Protein AF-A0A7R9IDD1-F1 (afdb_monomer_lite)

Sequence (160 aa):
MERAQPHTWHFLRQMMSTSIPTPVSQTMIIRRGETVGDEPSPEKVHTAQELPISRAVFIDSTWNQSRGIYKDQRLRALPCVVLESRVSQFWRHQKNSPRWYLATVEAVYQLLVELHTATTKDEEYQGQYDNLLFLFHYMYSKIHDLYKHEDLQAYKRPLK

Secondary structure (DSSP, 8-state):
-PPPPHHHHHHHHHHHT-B---S---EEEE-PPPPP-----S-----S---S-S--B-----HHHHHHHHH-GGGTTS-EEEEPPB-----S--TT--TT---HHHHHHHHHHHHHHHH-SS----STTGGGGHHHHHHHHHHHHHS-GGG-TTTTS---

Foldseek 3Di:
DDDDDLVLLVVVCVQFPDFAPDPDQDQKKFAADDDDDDDDDDDDDPDDDDQPGPDIDFDQDAPVCVVVVCPDPVCPNTDIDGFGFTQELDLDAHPPDARSPYHRLSSVVRVVQVSCPVRPPPDHDPCPPSVSCVVVSVVSVVVCVVDPPVVGNSNVGHPD

Organism: NCBI:txid61484

Structure (mmCIF, N/CA/C/O backbone):
data_AF-A0A7R9IDD1-F1
#
_entry.id   AF-A0A7R9IDD1-F1
#
loop_
_atom_site.group_PDB
_atom_site.id
_atom_site.type_symbol
_atom_site.label_atom_id
_atom_site.label_alt_id
_atom_site.label_comp_id
_atom_site.label_asym_id
_atom_site.label_entity_id
_atom_site.label_seq_id
_atom_site.pdbx_PDB_ins_code
_atom_site.Cartn_x
_atom_site.Cartn_y
_atom_site.Cartn_z
_atom_site.occupancy
_atom_site.B_iso_or_equiv
_atom_site.auth_seq_id
_atom_site.auth_comp_id
_atom_site.auth_asym_id
_atom_site.auth_atom_id
_atom_site.pdbx_PDB_model_num
ATOM 1 N N . MET A 1 1 ? 18.192 -17.118 10.420 1.00 41.97 1 MET A N 1
ATOM 2 C CA . MET A 1 1 ? 17.536 -16.007 9.699 1.00 41.97 1 MET A CA 1
ATOM 3 C C . MET A 1 1 ? 18.069 -14.714 10.280 1.00 41.97 1 MET A C 1
ATOM 5 O O . MET A 1 1 ? 17.773 -14.405 11.426 1.00 41.97 1 MET A O 1
ATOM 9 N N . GLU A 1 2 ? 18.951 -14.044 9.549 1.00 40.62 2 GLU A N 1
ATOM 10 C CA . GLU A 1 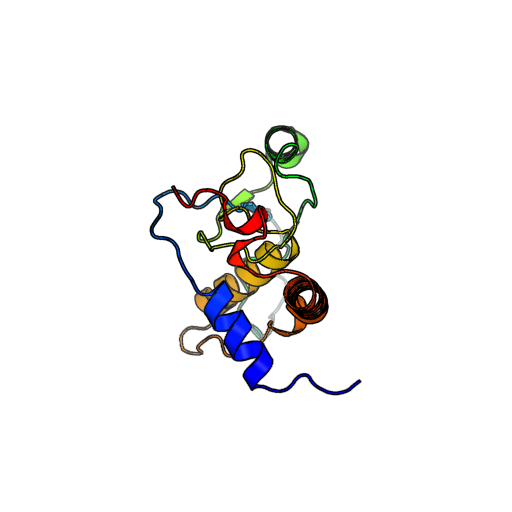2 ? 19.596 -12.804 9.984 1.00 40.62 2 GLU A CA 1
ATOM 11 C C . GLU A 1 2 ? 18.568 -11.663 9.950 1.00 40.62 2 GLU A C 1
ATOM 13 O O . GLU A 1 2 ? 17.845 -11.508 8.964 1.00 40.62 2 GLU A O 1
ATOM 18 N N . ARG A 1 3 ? 18.423 -10.917 11.055 1.00 46.81 3 ARG A N 1
ATOM 19 C CA . ARG A 1 3 ? 17.504 -9.771 11.108 1.00 46.81 3 ARG A CA 1
ATOM 20 C C . ARG A 1 3 ? 18.005 -8.720 10.121 1.00 46.81 3 ARG A C 1
ATOM 22 O O . ARG A 1 3 ? 19.153 -8.296 10.215 1.00 46.81 3 ARG A O 1
ATOM 29 N N . ALA A 1 4 ? 17.145 -8.298 9.198 1.00 55.19 4 ALA A N 1
ATOM 30 C CA . ALA A 1 4 ? 17.430 -7.161 8.332 1.00 55.19 4 ALA A CA 1
ATOM 31 C C . ALA A 1 4 ? 17.758 -5.924 9.188 1.00 55.19 4 ALA A C 1
ATOM 33 O O . ALA A 1 4 ? 17.102 -5.668 10.201 1.00 55.19 4 ALA A O 1
ATOM 34 N N . GLN A 1 5 ? 18.808 -5.202 8.801 1.00 50.81 5 GLN A N 1
ATOM 35 C CA . GLN A 1 5 ? 19.368 -4.103 9.578 1.00 50.81 5 GLN A CA 1
ATOM 36 C C . GLN A 1 5 ? 18.382 -2.911 9.642 1.00 50.81 5 GLN A C 1
ATOM 38 O O . GLN A 1 5 ? 17.676 -2.651 8.666 1.00 50.81 5 GLN A O 1
ATOM 43 N N . PRO A 1 6 ? 18.328 -2.140 10.746 1.00 54.59 6 PRO A N 1
ATOM 44 C CA . PRO A 1 6 ? 17.335 -1.070 10.941 1.00 54.59 6 PRO A CA 1
ATOM 45 C C . PRO A 1 6 ? 17.297 -0.007 9.828 1.00 54.59 6 PRO A C 1
ATOM 47 O O . PRO A 1 6 ? 16.233 0.500 9.477 1.00 54.59 6 PRO A O 1
ATOM 50 N N . HIS A 1 7 ? 18.448 0.302 9.224 1.00 55.41 7 HIS A N 1
ATOM 51 C CA . HIS A 1 7 ? 18.558 1.293 8.149 1.00 55.41 7 HIS A CA 1
ATOM 52 C C . HIS A 1 7 ? 17.866 0.854 6.848 1.00 55.41 7 HIS A C 1
ATOM 54 O O . HIS A 1 7 ? 17.396 1.693 6.081 1.00 55.41 7 HIS A O 1
ATOM 60 N N . THR A 1 8 ? 17.771 -0.455 6.601 1.00 60.88 8 THR A N 1
ATOM 61 C CA . THR A 1 8 ? 17.170 -1.013 5.385 1.00 60.88 8 THR A CA 1
ATOM 62 C C . THR A 1 8 ? 15.664 -0.742 5.339 1.00 60.88 8 THR A C 1
ATOM 64 O O . THR A 1 8 ? 15.107 -0.417 4.290 1.00 60.88 8 THR A O 1
ATOM 67 N N . TRP A 1 9 ? 15.013 -0.801 6.501 1.00 64.00 9 TRP A N 1
ATOM 68 C CA . TRP A 1 9 ? 13.583 -0.542 6.645 1.00 64.00 9 TRP A CA 1
ATOM 69 C C . TRP A 1 9 ? 13.244 0.941 6.601 1.00 64.00 9 TRP A C 1
ATOM 71 O O . TRP A 1 9 ? 12.231 1.314 6.019 1.00 64.00 9 TRP A O 1
ATOM 81 N N . HIS A 1 10 ? 14.121 1.796 7.131 1.00 66.94 10 HIS A N 1
ATOM 82 C CA . HIS A 1 10 ? 13.925 3.244 7.104 1.00 66.94 10 HIS A CA 1
ATOM 83 C C . HIS A 1 10 ? 13.801 3.787 5.671 1.00 66.94 10 HIS A C 1
ATOM 85 O O . HIS A 1 10 ? 12.938 4.616 5.390 1.00 66.94 10 HIS A O 1
ATOM 91 N N . PHE A 1 11 ? 14.625 3.289 4.745 1.00 66.12 11 PHE A N 1
ATOM 92 C CA . PHE A 1 11 ? 14.569 3.691 3.338 1.00 66.12 11 PHE A CA 1
ATOM 93 C C . PHE A 1 11 ? 13.236 3.311 2.678 1.00 66.12 11 PHE A C 1
ATOM 95 O O . PHE A 1 11 ? 12.591 4.151 2.052 1.00 66.12 11 PHE A O 1
ATOM 102 N N . LEU A 1 12 ? 12.769 2.073 2.873 1.00 64.94 12 LEU A N 1
ATOM 103 C CA . LEU A 1 12 ? 11.455 1.664 2.376 1.00 64.94 12 LEU A CA 1
ATOM 104 C C . LEU A 1 12 ? 10.317 2.435 3.039 1.00 64.94 12 LEU A C 1
ATOM 106 O O . LEU A 1 12 ? 9.379 2.828 2.351 1.00 64.94 12 LEU A O 1
ATOM 110 N N . ARG A 1 13 ? 10.403 2.696 4.345 1.00 71.31 13 ARG A N 1
ATOM 111 C CA . ARG A 1 13 ? 9.407 3.490 5.065 1.00 71.31 13 ARG A CA 1
ATOM 112 C C . ARG A 1 13 ? 9.290 4.888 4.470 1.00 71.31 13 ARG A C 1
ATOM 114 O O . ARG A 1 13 ? 8.180 5.332 4.211 1.00 71.31 13 ARG A O 1
ATOM 121 N N . GLN A 1 14 ? 10.418 5.539 4.185 1.00 68.56 14 GLN A N 1
ATOM 122 C CA . GLN A 1 14 ? 10.453 6.850 3.537 1.00 68.56 14 GLN A CA 1
ATOM 123 C C . GLN A 1 14 ? 9.883 6.815 2.112 1.00 68.56 14 GLN A C 1
ATOM 125 O O . GLN A 1 14 ? 9.197 7.742 1.693 1.00 68.56 14 GLN A O 1
ATOM 130 N N . MET A 1 15 ? 10.138 5.745 1.357 1.00 67.44 15 MET A N 1
ATOM 131 C CA . MET A 1 15 ? 9.573 5.592 0.015 1.00 67.44 15 MET A CA 1
ATOM 132 C C . MET A 1 15 ? 8.057 5.366 0.040 1.00 67.44 15 MET A C 1
ATOM 134 O O . MET A 1 15 ? 7.338 5.941 -0.778 1.00 67.44 15 MET A O 1
ATOM 138 N N . MET A 1 16 ? 7.571 4.557 0.983 1.00 68.44 16 MET A N 1
ATOM 139 C CA . MET A 1 16 ? 6.156 4.202 1.131 1.00 68.44 16 MET A CA 1
ATOM 140 C C . MET A 1 16 ? 5.336 5.294 1.834 1.00 68.44 16 MET A C 1
ATOM 142 O O . MET A 1 16 ? 4.118 5.328 1.681 1.00 68.44 16 MET A O 1
ATOM 146 N N . SER A 1 17 ? 5.974 6.211 2.569 1.00 67.25 17 SER A N 1
ATOM 147 C CA . SER A 1 17 ? 5.306 7.332 3.242 1.00 67.25 17 SER A CA 1
ATOM 148 C C . SER A 1 17 ? 5.047 8.538 2.337 1.00 67.25 17 SER A C 1
ATOM 150 O O . SER A 1 17 ? 4.430 9.506 2.781 1.00 67.25 17 SER A O 1
ATOM 152 N N . THR A 1 18 ? 5.473 8.494 1.067 1.00 66.12 18 THR A N 1
ATOM 153 C CA . THR A 1 18 ? 5.192 9.560 0.097 1.00 66.12 18 THR A CA 1
ATOM 154 C C . THR A 1 18 ? 3.697 9.608 -0.236 1.00 66.12 18 THR A C 1
ATOM 156 O O . THR A 1 18 ? 3.189 8.906 -1.117 1.00 66.12 18 THR A O 1
ATOM 159 N N . SER A 1 19 ? 2.965 10.438 0.507 1.00 62.88 19 SER A N 1
ATOM 160 C CA . SER A 1 19 ? 1.575 10.765 0.215 1.00 62.88 19 SER A CA 1
ATOM 161 C C . SER A 1 19 ? 1.499 11.639 -1.035 1.00 62.88 19 SER A C 1
ATOM 163 O O . SER A 1 19 ? 2.340 12.508 -1.275 1.00 62.88 19 SER A O 1
ATOM 165 N N . ILE A 1 20 ? 0.490 11.391 -1.869 1.00 62.00 20 ILE A N 1
ATOM 166 C CA . ILE A 1 20 ? 0.193 12.253 -3.013 1.00 62.00 20 ILE A CA 1
ATOM 167 C C . ILE A 1 20 ? -1.032 13.089 -2.638 1.00 62.00 20 ILE A C 1
ATOM 169 O O . ILE A 1 20 ? -2.070 12.498 -2.326 1.00 62.00 20 ILE A O 1
ATOM 173 N N . PRO A 1 21 ? -0.973 14.430 -2.716 1.00 54.00 21 PRO A N 1
ATOM 174 C CA . PRO A 1 21 ? -2.154 15.265 -2.554 1.00 54.00 21 PRO A CA 1
ATOM 175 C C . PRO A 1 21 ? -3.076 15.039 -3.758 1.00 54.00 21 PRO A C 1
ATOM 177 O O . PRO A 1 21 ? -2.923 15.655 -4.810 1.00 54.00 21 PRO A O 1
ATOM 180 N N . THR A 1 22 ? -4.011 14.099 -3.632 1.00 52.06 22 THR A N 1
ATOM 181 C CA . THR A 1 22 ? -5.058 13.837 -4.625 1.00 52.06 22 THR A CA 1
ATOM 182 C C . THR A 1 22 ? -6.414 13.748 -3.927 1.00 52.06 22 THR A C 1
ATOM 184 O O . THR A 1 22 ? -6.496 13.185 -2.839 1.00 52.06 22 THR A O 1
ATOM 187 N N . PRO A 1 23 ? -7.494 14.273 -4.534 1.00 43.59 23 PRO A N 1
ATOM 188 C CA . PRO A 1 23 ? -8.820 14.303 -3.917 1.00 43.59 23 PRO A CA 1
ATOM 189 C C . PRO A 1 23 ? -9.576 12.962 -3.972 1.00 43.59 23 PRO A C 1
ATOM 191 O O . PRO A 1 23 ? -10.765 12.929 -3.674 1.00 43.59 23 PRO A O 1
ATOM 194 N N . VAL A 1 24 ? -8.945 11.855 -4.381 1.00 44.66 24 VAL A N 1
ATOM 195 C CA . VAL A 1 24 ? -9.649 10.575 -4.551 1.00 44.66 24 VAL A CA 1
ATOM 196 C C . VAL A 1 24 ? -8.781 9.409 -4.093 1.00 44.66 24 VAL A C 1
ATOM 198 O O . VAL A 1 24 ? -8.001 8.839 -4.853 1.00 44.66 24 VAL A O 1
ATOM 201 N N . SER A 1 25 ? -8.948 9.057 -2.823 1.00 42.03 25 SER A N 1
ATOM 202 C CA . SER A 1 25 ? -8.590 7.761 -2.255 1.00 42.03 25 SER A CA 1
ATOM 203 C C . SER A 1 25 ? -9.245 6.649 -3.109 1.00 42.03 25 SER A C 1
ATOM 205 O O . SER A 1 25 ? -10.412 6.782 -3.490 1.00 42.03 25 SER A O 1
ATOM 207 N N . GLN A 1 26 ? -8.535 5.568 -3.469 1.00 48.03 26 GLN A N 1
ATOM 208 C CA . GLN A 1 26 ? -9.105 4.494 -4.320 1.00 48.03 26 GLN A CA 1
ATOM 209 C C . GLN A 1 26 ? -8.740 3.048 -3.942 1.00 48.03 26 GLN A C 1
ATOM 211 O O . GLN A 1 26 ? -9.171 2.128 -4.639 1.00 48.03 26 GLN A O 1
ATOM 216 N N . THR A 1 27 ? -8.024 2.792 -2.845 1.00 43.47 27 THR A N 1
ATOM 217 C CA . THR A 1 27 ? -7.773 1.398 -2.428 1.00 43.47 27 THR A CA 1
ATOM 218 C C . THR A 1 27 ? -8.799 0.968 -1.394 1.00 43.47 27 THR A C 1
ATOM 220 O O . THR A 1 27 ? -8.922 1.594 -0.349 1.00 43.47 27 THR A O 1
ATOM 223 N N . MET A 1 28 ? -9.555 -0.079 -1.723 1.00 41.47 28 MET A N 1
ATOM 224 C CA . MET A 1 28 ? -10.815 -0.422 -1.079 1.00 41.47 28 MET A CA 1
ATOM 225 C C . MET A 1 28 ? -10.707 -1.688 -0.221 1.00 41.47 28 MET A C 1
ATOM 227 O O . MET A 1 28 ? -10.327 -2.732 -0.748 1.00 41.47 28 MET A O 1
ATOM 231 N N . ILE A 1 29 ? -11.056 -1.625 1.068 1.00 50.38 29 ILE A N 1
ATOM 232 C CA . ILE A 1 29 ? -11.009 -2.789 1.978 1.00 50.38 29 ILE A CA 1
ATOM 233 C C . ILE A 1 29 ? -12.353 -3.016 2.668 1.00 50.38 29 ILE A C 1
ATOM 235 O O . ILE A 1 29 ? -13.057 -2.080 3.024 1.00 50.38 29 ILE A O 1
ATOM 239 N N . ILE A 1 30 ? -12.711 -4.283 2.846 1.00 39.66 30 ILE A N 1
ATOM 240 C CA . ILE A 1 30 ? -14.040 -4.724 3.265 1.00 39.66 30 ILE A CA 1
ATOM 241 C C . ILE A 1 30 ? -14.206 -4.774 4.805 1.00 39.66 30 ILE A C 1
ATOM 243 O O . ILE A 1 30 ? -13.426 -5.464 5.459 1.00 39.66 30 ILE A O 1
ATOM 247 N N . ARG A 1 31 ? -15.246 -4.138 5.379 1.00 44.75 31 ARG A N 1
ATOM 248 C CA . ARG A 1 31 ? -15.712 -4.261 6.789 1.00 44.75 31 ARG A CA 1
ATOM 249 C C . ARG A 1 31 ? -16.993 -5.116 6.863 1.00 44.75 31 ARG A C 1
ATOM 251 O O . ARG A 1 31 ? -17.672 -5.306 5.864 1.00 44.75 31 ARG A O 1
ATOM 258 N N . ARG A 1 32 ? -17.359 -5.637 8.041 1.00 33.97 32 ARG A N 1
ATOM 259 C CA . ARG A 1 32 ? -18.679 -6.244 8.323 1.00 33.97 32 ARG A CA 1
ATOM 260 C C . ARG A 1 32 ? -19.566 -5.222 9.047 1.00 33.97 32 ARG A C 1
ATOM 262 O O . ARG A 1 32 ? -19.112 -4.635 10.026 1.00 33.97 32 ARG A O 1
ATOM 269 N N . GLY A 1 33 ? -20.794 -5.009 8.571 1.00 36.62 33 GLY A N 1
ATOM 270 C CA . GLY A 1 33 ? -21.815 -4.263 9.315 1.00 36.62 33 GLY A CA 1
ATOM 271 C C . GLY A 1 33 ? -22.213 -5.015 10.588 1.00 36.62 33 GLY A C 1
ATOM 272 O O . GLY A 1 33 ? -22.282 -6.246 10.579 1.00 36.62 33 GLY A O 1
ATOM 273 N N . GLU A 1 34 ? -22.412 -4.284 11.681 1.00 40.25 34 GLU A N 1
ATOM 274 C CA . GLU A 1 34 ? -22.856 -4.828 12.967 1.00 40.25 34 GLU A CA 1
ATOM 275 C C . GLU A 1 34 ? -24.244 -5.467 12.821 1.00 40.25 34 GLU A C 1
ATOM 277 O O . GLU A 1 34 ? -25.180 -4.851 12.312 1.00 40.25 34 GLU A O 1
ATOM 282 N N . THR A 1 35 ? -24.375 -6.726 13.240 1.00 40.38 35 THR A N 1
ATOM 283 C CA . THR A 1 35 ? -25.672 -7.388 13.402 1.00 40.38 35 THR A CA 1
ATOM 284 C C . THR A 1 35 ? -26.213 -7.053 14.785 1.00 40.38 35 THR A C 1
ATOM 286 O O . THR A 1 35 ? -25.594 -7.403 15.787 1.00 40.38 35 THR A O 1
ATOM 289 N N . VAL A 1 36 ? -27.359 -6.377 14.820 1.00 45.50 36 VAL A N 1
ATOM 290 C CA . VAL A 1 36 ? -28.141 -6.112 16.030 1.00 45.50 36 VAL A CA 1
ATOM 291 C C . VAL A 1 36 ? -28.714 -7.432 16.551 1.00 45.50 36 VAL A C 1
ATOM 293 O O . VAL A 1 36 ? -29.428 -8.111 15.815 1.00 45.50 36 VAL A O 1
ATOM 296 N N . GLY A 1 37 ? -28.424 -7.757 17.813 1.00 50.12 37 GLY A N 1
ATOM 297 C CA . GLY A 1 37 ? -29.137 -8.772 18.591 1.00 50.12 37 GLY A CA 1
ATOM 298 C C . GLY A 1 37 ? -28.247 -9.872 19.163 1.00 50.12 37 GLY A C 1
ATOM 299 O O . GLY A 1 37 ? -28.055 -10.891 18.511 1.00 50.12 37 GLY A O 1
ATOM 300 N N . ASP A 1 38 ? -27.755 -9.674 20.388 1.00 40.19 38 ASP A N 1
ATOM 301 C CA . ASP A 1 38 ? -27.680 -10.753 21.381 1.00 40.19 38 ASP A CA 1
ATOM 302 C C . ASP A 1 38 ? -27.637 -10.166 22.808 1.00 40.19 38 ASP A C 1
ATOM 304 O O . ASP A 1 38 ? -27.003 -9.139 23.056 1.00 40.19 38 ASP A O 1
ATOM 308 N N . GLU A 1 39 ? -28.386 -10.807 23.706 1.00 44.41 39 GLU A N 1
ATOM 309 C CA . GLU A 1 39 ? -28.670 -10.460 25.112 1.00 44.41 39 GLU A CA 1
ATOM 310 C C . GLU A 1 39 ? -27.413 -10.363 26.017 1.00 44.41 39 GLU A C 1
ATOM 312 O O . GLU A 1 39 ? -26.373 -10.959 25.712 1.00 44.41 39 GLU A O 1
ATOM 317 N N . PRO A 1 40 ? -27.471 -9.646 27.162 1.00 46.53 40 PRO A N 1
ATOM 318 C CA . PRO A 1 40 ? -26.302 -9.398 27.99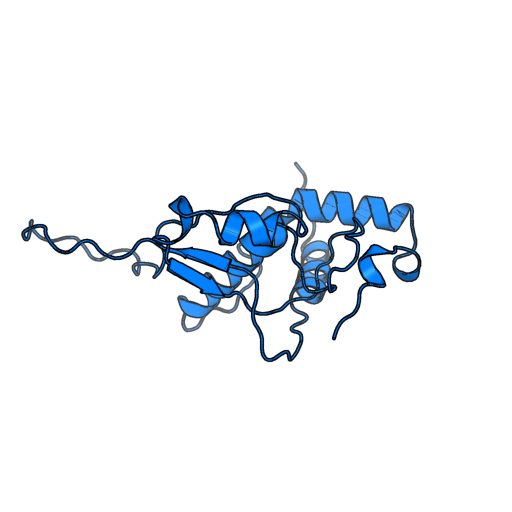7 1.00 46.53 40 PRO A CA 1
ATOM 319 C C . PRO A 1 40 ? -25.920 -10.637 28.826 1.00 46.53 40 PRO A C 1
ATOM 321 O O . PRO A 1 40 ? -26.710 -11.174 29.600 1.00 46.53 40 PRO A O 1
ATOM 324 N N . SER A 1 41 ? -24.663 -11.060 28.691 1.00 40.53 41 SER A N 1
ATOM 325 C CA . SER A 1 41 ? -24.001 -12.117 29.474 1.00 40.53 41 SER A CA 1
ATOM 326 C C . SER A 1 41 ? -22.901 -11.485 30.353 1.00 40.53 41 SER A C 1
ATOM 328 O O . SER A 1 41 ? -22.393 -10.421 29.981 1.00 40.53 41 SER A O 1
ATOM 330 N N . PRO A 1 42 ? -22.552 -12.050 31.530 1.00 50.28 42 PRO A N 1
ATOM 331 C CA . PRO A 1 42 ? -21.981 -11.278 32.628 1.00 50.28 42 PRO A CA 1
ATOM 332 C C . PRO A 1 42 ? -20.516 -10.881 32.396 1.00 50.28 42 PRO A C 1
ATOM 334 O O . PRO A 1 42 ? -19.722 -11.642 31.848 1.00 50.28 42 PRO A O 1
ATOM 337 N N . GLU A 1 43 ? -20.221 -9.650 32.826 1.00 51.09 43 GLU A N 1
ATOM 338 C CA . GLU A 1 43 ? -18.923 -8.992 33.041 1.00 51.09 43 GLU A CA 1
ATOM 339 C C . GLU A 1 43 ? -17.740 -9.470 32.181 1.00 51.09 43 GLU A C 1
ATOM 341 O O . GLU A 1 43 ? -16.907 -10.283 32.588 1.00 51.09 43 GLU A O 1
ATOM 346 N N . LYS A 1 44 ? -17.596 -8.863 30.996 1.00 39.44 44 LYS A N 1
ATOM 347 C CA . LYS A 1 44 ? -16.335 -8.903 30.250 1.00 39.44 44 LYS A CA 1
ATOM 348 C C . LYS A 1 44 ? -15.374 -7.870 30.827 1.00 39.44 44 LYS A C 1
ATOM 350 O O . LYS A 1 44 ? -15.593 -6.668 30.717 1.00 39.44 44 LYS A O 1
ATOM 355 N N . VAL A 1 45 ? -14.282 -8.359 31.404 1.00 37.50 45 VAL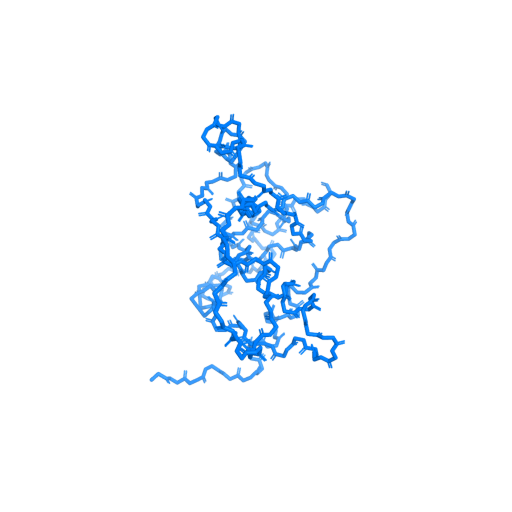 A N 1
ATOM 356 C CA . VAL A 1 45 ? -13.075 -7.579 31.687 1.00 37.50 45 VAL A CA 1
ATOM 357 C C . VAL A 1 45 ? -12.672 -6.841 30.402 1.00 37.50 45 VAL A C 1
ATOM 359 O O . VAL A 1 45 ? -12.330 -7.473 29.406 1.00 37.50 45 VAL A O 1
ATOM 362 N N . HIS A 1 46 ? -12.760 -5.509 30.401 1.00 43.69 46 HIS A N 1
ATOM 363 C CA . HIS A 1 46 ? -12.351 -4.673 29.272 1.00 43.69 46 HIS A CA 1
ATOM 364 C C . HIS A 1 46 ? -10.822 -4.653 29.170 1.00 43.69 46 HIS A C 1
ATOM 366 O O . HIS A 1 46 ? -10.156 -3.790 29.738 1.00 43.69 46 HIS A O 1
ATOM 372 N N . THR A 1 47 ? -10.253 -5.614 28.452 1.00 45.81 47 THR A N 1
ATOM 373 C CA . THR A 1 47 ? -8.841 -5.616 28.064 1.00 45.81 47 THR A CA 1
ATOM 374 C C . THR A 1 47 ? -8.733 -5.719 26.543 1.00 45.81 47 THR A C 1
ATOM 376 O O . THR A 1 47 ? -9.344 -6.582 25.922 1.00 45.81 47 THR A O 1
ATOM 379 N N . ALA A 1 48 ? -7.934 -4.811 25.971 1.00 48.72 48 ALA A N 1
ATOM 380 C CA . ALA A 1 48 ? -7.832 -4.417 24.560 1.00 48.72 48 ALA A CA 1
ATOM 381 C C . ALA A 1 48 ? -8.943 -3.462 24.072 1.00 48.72 48 ALA A C 1
ATOM 383 O O . ALA A 1 48 ? -10.118 -3.807 24.001 1.00 48.72 48 ALA A O 1
ATOM 384 N N . GLN A 1 49 ? -8.539 -2.242 23.707 1.00 58.53 49 GLN A N 1
ATOM 385 C CA . GLN A 1 49 ? -9.328 -1.318 22.890 1.00 58.53 49 GLN A CA 1
ATOM 386 C C . GLN A 1 49 ? -9.849 -2.072 21.657 1.00 58.53 49 GLN A C 1
ATOM 388 O O . GLN A 1 49 ? -9.052 -2.576 20.864 1.00 58.53 49 GLN A O 1
ATOM 393 N N . GLU A 1 50 ? -11.168 -2.185 21.498 1.00 68.00 50 GLU A N 1
ATOM 394 C CA . GLU A 1 50 ? -11.747 -2.828 20.318 1.00 68.00 50 GLU A CA 1
ATOM 395 C C . GLU A 1 50 ? -11.361 -2.029 19.065 1.00 68.00 50 GLU A C 1
ATOM 397 O O . GLU A 1 50 ? -11.725 -0.862 18.907 1.00 68.00 50 GLU A O 1
ATOM 402 N N . LEU A 1 51 ? -10.583 -2.651 18.174 1.00 73.44 51 LEU A N 1
ATOM 403 C CA . LEU A 1 51 ? -10.234 -2.054 16.889 1.00 73.44 51 LEU A CA 1
ATOM 404 C C . LEU A 1 51 ? -11.513 -1.851 16.057 1.00 73.44 51 LEU A C 1
ATOM 406 O O . LEU A 1 51 ? -12.380 -2.729 16.041 1.00 73.44 51 LEU A O 1
ATOM 410 N N . PRO A 1 52 ? -11.618 -0.765 15.270 1.00 77.69 52 PRO A N 1
ATOM 411 C CA . PRO A 1 52 ? -12.801 -0.491 14.450 1.00 77.69 52 PRO A CA 1
ATOM 412 C C . PRO A 1 52 ? -13.037 -1.538 13.347 1.00 77.69 52 PRO A C 1
ATOM 414 O O . PRO A 1 52 ? -14.104 -1.564 12.732 1.00 77.69 52 PRO A O 1
ATOM 417 N N . ILE A 1 53 ? -12.048 -2.391 13.062 1.00 83.19 53 ILE A N 1
ATOM 418 C CA . ILE A 1 53 ? -12.123 -3.468 12.076 1.00 83.19 53 ILE A CA 1
ATOM 419 C C . ILE A 1 53 ? -11.574 -4.746 12.714 1.00 83.19 53 ILE A C 1
ATOM 421 O O . ILE A 1 53 ? -10.406 -4.809 13.082 1.00 83.19 53 ILE A O 1
ATOM 425 N N . SER A 1 54 ? -12.407 -5.786 12.794 1.00 84.88 54 SER A N 1
ATOM 426 C CA . SER A 1 54 ? -11.996 -7.119 13.269 1.00 84.88 54 SER A CA 1
ATOM 427 C C . SER A 1 54 ? -11.568 -8.060 12.142 1.00 84.88 54 SER A C 1
ATOM 429 O O . SER A 1 54 ? -10.853 -9.031 12.376 1.00 84.88 54 SER A O 1
ATOM 431 N N . ARG A 1 55 ? -12.037 -7.807 10.915 1.00 86.75 55 ARG A N 1
ATOM 432 C CA . ARG A 1 55 ? -11.789 -8.626 9.725 1.00 86.75 55 ARG A CA 1
ATOM 433 C C . ARG A 1 55 ? -11.693 -7.732 8.499 1.00 86.75 55 ARG A C 1
ATOM 435 O O . ARG A 1 55 ? -12.570 -6.899 8.292 1.00 86.75 55 ARG A O 1
ATOM 442 N N . ALA A 1 56 ? -10.668 -7.967 7.690 1.00 89.69 56 ALA A N 1
ATOM 443 C CA . ALA A 1 56 ? -10.462 -7.333 6.397 1.00 89.69 56 ALA A CA 1
ATOM 444 C C . ALA A 1 56 ? -10.345 -8.416 5.319 1.00 89.69 56 ALA A C 1
ATOM 446 O O . ALA 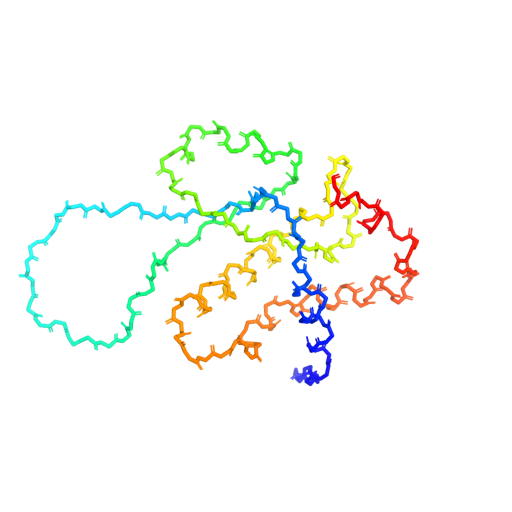A 1 56 ? -9.678 -9.431 5.523 1.00 89.69 56 ALA A O 1
ATOM 447 N N . VAL A 1 57 ? -10.997 -8.204 4.176 1.00 91.88 57 VAL A N 1
ATOM 448 C CA . VAL A 1 57 ? -10.882 -9.076 2.998 1.00 91.88 57 VAL A CA 1
ATOM 449 C C . VAL A 1 57 ? -10.147 -8.315 1.904 1.00 91.88 57 VAL A C 1
ATOM 451 O O . VAL A 1 57 ? -10.546 -7.209 1.544 1.00 91.88 57 VAL A O 1
ATOM 454 N N . PHE A 1 58 ? -9.095 -8.933 1.367 1.00 92.69 58 PHE A N 1
ATOM 455 C CA . PHE A 1 58 ? -8.321 -8.433 0.235 1.00 92.69 58 PHE A CA 1
ATOM 456 C C . PHE A 1 58 ? -8.549 -9.355 -0.958 1.00 92.69 58 PHE A C 1
ATOM 458 O O . PHE A 1 58 ? -8.419 -10.572 -0.835 1.00 92.69 58 PHE A O 1
ATOM 465 N N . ILE A 1 59 ? -8.893 -8.779 -2.109 1.00 92.00 59 ILE A N 1
ATOM 466 C CA . ILE A 1 59 ? -9.104 -9.536 -3.343 1.00 92.00 59 ILE A CA 1
ATOM 467 C C . ILE A 1 59 ? -7.902 -9.306 -4.250 1.00 92.00 59 ILE A C 1
ATOM 469 O O . ILE A 1 59 ? -7.781 -8.255 -4.880 1.00 92.00 59 ILE A O 1
ATOM 473 N N . ASP A 1 60 ? -7.013 -10.295 -4.306 1.00 92.38 60 ASP A N 1
ATOM 474 C CA . ASP A 1 60 ? -5.853 -10.254 -5.189 1.00 92.38 60 ASP A CA 1
ATOM 475 C C . ASP A 1 60 ? -6.301 -10.403 -6.647 1.00 92.38 60 ASP A C 1
ATOM 477 O O . ASP A 1 60 ? -6.942 -11.380 -7.037 1.00 92.38 60 ASP A O 1
ATOM 481 N N . SER A 1 61 ? -6.028 -9.378 -7.447 1.00 88.81 61 SER A N 1
ATOM 482 C CA . SER A 1 61 ? -6.392 -9.340 -8.859 1.00 88.81 61 SER A CA 1
ATOM 483 C C . SER A 1 61 ? -5.545 -8.317 -9.603 1.00 88.81 61 SER A C 1
ATOM 485 O O . SER A 1 61 ? -4.883 -7.466 -9.009 1.00 88.81 61 SER A O 1
ATOM 487 N N . THR A 1 62 ? -5.570 -8.373 -10.934 1.00 87.81 62 THR A N 1
ATOM 488 C CA . THR A 1 62 ? -4.981 -7.299 -11.739 1.00 87.81 62 THR A CA 1
ATOM 489 C C . THR A 1 62 ? -5.871 -6.052 -11.717 1.00 87.81 62 THR A C 1
ATOM 491 O O . THR A 1 62 ? -7.099 -6.146 -11.660 1.00 87.81 62 THR A O 1
ATOM 494 N N . TRP A 1 63 ? -5.274 -4.868 -11.878 1.00 85.94 63 TRP A N 1
ATOM 495 C CA . TRP A 1 63 ? -6.021 -3.603 -11.950 1.00 85.94 63 TRP A CA 1
ATOM 496 C C . TRP A 1 63 ? -7.046 -3.547 -13.092 1.00 85.94 63 TRP A C 1
ATOM 498 O O . TRP A 1 63 ? -8.062 -2.870 -12.977 1.00 85.94 63 TRP A O 1
ATOM 508 N N . ASN A 1 64 ? -6.835 -4.305 -14.171 1.00 85.44 64 ASN A N 1
ATOM 509 C CA . ASN A 1 64 ? -7.809 -4.404 -15.260 1.00 85.44 64 ASN A CA 1
ATOM 510 C C . ASN A 1 64 ? -9.066 -5.197 -14.857 1.00 85.44 64 ASN A C 1
ATOM 512 O O . ASN A 1 64 ? -10.153 -4.922 -15.361 1.00 85.44 64 ASN A O 1
ATOM 516 N N . GLN A 1 65 ? -8.933 -6.169 -13.950 1.00 86.94 65 GLN A N 1
ATOM 517 C CA . GLN A 1 65 ? -10.041 -6.998 -13.462 1.00 86.94 65 GLN A CA 1
ATOM 518 C C . GLN A 1 65 ? -10.809 -6.335 -12.311 1.00 86.94 65 GLN A C 1
ATOM 520 O O . GLN A 1 65 ? -11.995 -6.620 -12.127 1.00 86.94 65 GLN A O 1
ATOM 525 N N . SER A 1 66 ? -10.168 -5.428 -11.564 1.00 87.75 66 SER A N 1
ATOM 526 C CA . SER A 1 66 ? -10.717 -4.851 -10.330 1.00 87.75 66 SER A CA 1
ATOM 527 C C . SER A 1 66 ? -12.077 -4.173 -10.528 1.00 87.75 66 SER A C 1
ATOM 529 O O . SER A 1 66 ? -12.978 -4.350 -9.711 1.00 87.75 66 SER A O 1
ATOM 531 N N . ARG A 1 67 ? -12.291 -3.474 -11.654 1.00 86.31 67 ARG A N 1
ATOM 532 C CA . ARG A 1 67 ? -13.580 -2.824 -11.969 1.00 86.31 67 ARG A CA 1
ATOM 533 C C . ARG A 1 67 ? -14.728 -3.818 -12.138 1.00 86.31 67 ARG A C 1
ATOM 535 O O . ARG A 1 67 ? -15.865 -3.478 -11.819 1.00 86.31 67 ARG A O 1
ATOM 542 N N . GLY A 1 68 ? -14.451 -4.998 -12.691 1.00 90.44 68 GLY A N 1
ATOM 543 C CA . GLY A 1 68 ? -15.446 -6.058 -12.862 1.00 90.44 68 GLY A CA 1
ATOM 544 C C . GLY A 1 68 ? -15.772 -6.715 -11.528 1.00 90.44 68 GLY A C 1
ATOM 545 O O . GLY A 1 68 ? -16.940 -6.821 -11.169 1.00 90.44 68 GLY A O 1
ATOM 546 N N . ILE A 1 69 ? -14.728 -7.049 -10.766 1.00 90.25 69 ILE A N 1
ATOM 547 C CA . ILE A 1 69 ? -14.837 -7.613 -9.418 1.00 90.25 69 ILE A CA 1
ATOM 548 C C . ILE A 1 69 ? -15.653 -6.680 -8.520 1.00 90.25 69 ILE A C 1
ATOM 550 O O . ILE A 1 69 ? -16.636 -7.115 -7.940 1.00 90.25 69 ILE A O 1
ATOM 554 N N . TYR A 1 70 ? -15.333 -5.384 -8.484 1.00 86.56 70 TYR A N 1
ATOM 555 C CA . TYR A 1 70 ? -16.050 -4.397 -7.670 1.00 86.56 70 TYR A CA 1
ATOM 556 C C . TYR A 1 70 ? -17.561 -4.331 -7.958 1.00 86.56 70 TYR A C 1
ATOM 558 O O . TYR A 1 70 ? -18.362 -4.073 -7.064 1.00 86.56 70 TYR A O 1
ATOM 566 N N . LYS A 1 71 ? -17.975 -4.576 -9.207 1.00 89.75 71 LYS A N 1
ATOM 567 C CA . LYS A 1 71 ? -19.390 -4.549 -9.608 1.00 89.75 71 LYS A CA 1
ATOM 568 C C . LYS A 1 71 ? -20.146 -5.841 -9.274 1.00 89.75 71 LYS A C 1
ATOM 570 O O . LYS A 1 71 ? -21.378 -5.845 -9.396 1.00 89.75 71 LYS A O 1
ATOM 575 N N . ASP A 1 72 ? -19.441 -6.906 -8.885 1.00 92.44 72 ASP A N 1
ATOM 576 C CA . ASP A 1 72 ? -20.018 -8.210 -8.557 1.00 92.44 72 ASP A CA 1
ATOM 577 C C . ASP A 1 72 ? -21.019 -8.077 -7.402 1.00 92.44 72 ASP A C 1
ATOM 579 O O . ASP A 1 72 ? -20.744 -7.481 -6.358 1.00 92.44 72 ASP A O 1
ATOM 583 N N . GLN A 1 73 ? -22.215 -8.636 -7.592 1.00 93.31 73 GLN A N 1
ATOM 584 C CA . GLN A 1 73 ? -23.311 -8.526 -6.634 1.00 93.31 73 GLN A CA 1
ATOM 585 C C . GLN A 1 73 ? -22.955 -9.108 -5.261 1.00 93.31 73 GLN A C 1
ATOM 587 O O . GLN A 1 73 ? -23.424 -8.588 -4.250 1.00 93.31 73 GLN A O 1
ATOM 592 N N . ARG A 1 74 ? -22.095 -10.134 -5.209 1.00 90.94 74 ARG A N 1
ATOM 593 C CA . ARG A 1 74 ? -21.669 -10.781 -3.958 1.00 90.94 74 ARG A CA 1
ATOM 594 C C . ARG A 1 74 ? -20.856 -9.846 -3.064 1.00 90.94 74 ARG A C 1
ATOM 596 O O . ARG A 1 74 ? -20.816 -10.056 -1.858 1.00 90.94 74 ARG A O 1
ATOM 603 N N . LEU A 1 75 ? -20.230 -8.818 -3.642 1.00 89.75 75 LEU A N 1
ATOM 604 C CA . LEU A 1 75 ? -19.409 -7.853 -2.911 1.00 89.75 75 LEU A CA 1
ATOM 605 C C . LEU A 1 75 ? -20.180 -6.593 -2.500 1.00 89.75 75 LEU A C 1
ATOM 607 O O . LEU A 1 75 ? -19.706 -5.854 -1.649 1.00 89.75 75 LEU A O 1
ATOM 611 N N . ARG A 1 76 ? -21.382 -6.345 -3.041 1.00 85.88 76 ARG A N 1
ATOM 612 C CA . ARG A 1 76 ? -22.142 -5.106 -2.765 1.00 85.88 76 ARG A CA 1
ATOM 613 C C . ARG A 1 76 ? -22.526 -4.916 -1.300 1.00 85.88 76 ARG A C 1
ATOM 615 O O . ARG A 1 76 ? -22.698 -3.786 -0.864 1.00 85.88 76 ARG A O 1
ATOM 622 N N . ALA A 1 77 ? -22.699 -6.010 -0.563 1.00 85.94 77 ALA A N 1
ATOM 623 C CA . ALA A 1 77 ? -23.063 -5.972 0.852 1.00 85.94 77 ALA A CA 1
ATOM 624 C C . ALA A 1 77 ? -21.861 -5.721 1.779 1.00 85.94 77 ALA A C 1
ATOM 626 O O . ALA A 1 77 ? -22.037 -5.609 2.990 1.00 85.94 77 ALA A O 1
ATOM 627 N N . LEU A 1 78 ? -20.644 -5.679 1.233 1.00 85.44 78 LEU A N 1
ATOM 628 C CA . LEU A 1 78 ? -19.415 -5.535 1.993 1.00 85.44 78 LEU A CA 1
ATOM 629 C C . LEU A 1 78 ? -19.046 -4.046 2.088 1.00 85.44 78 LEU A C 1
ATOM 631 O O . LEU A 1 78 ? -18.743 -3.446 1.059 1.00 85.44 78 LEU A O 1
ATOM 635 N N . PRO A 1 79 ? -19.093 -3.418 3.279 1.00 83.62 79 PRO A N 1
ATOM 636 C CA . PRO A 1 79 ? -18.669 -2.034 3.430 1.00 83.62 79 PRO A CA 1
ATOM 637 C C . PRO A 1 79 ? -17.221 -1.841 3.014 1.00 83.62 79 PRO A C 1
ATOM 639 O O . PRO A 1 79 ? -16.380 -2.668 3.327 1.00 83.62 79 PRO A O 1
ATOM 642 N N . CYS A 1 80 ? -16.931 -0.720 2.374 1.00 82.19 80 CYS A N 1
ATOM 643 C CA . CYS A 1 80 ? -15.661 -0.463 1.720 1.00 82.19 80 CYS A CA 1
ATOM 644 C C . CYS A 1 80 ? -14.973 0.754 2.349 1.00 82.19 80 CYS A C 1
ATOM 646 O O . CYS A 1 80 ? -15.522 1.851 2.305 1.00 82.19 80 CYS A O 1
ATOM 648 N N . VAL A 1 81 ? -13.785 0.577 2.929 1.00 78.00 81 VAL A N 1
ATOM 649 C CA . VAL A 1 81 ? -12.926 1.670 3.412 1.00 78.00 81 VAL A CA 1
ATOM 650 C C . VAL A 1 81 ? -11.956 2.078 2.324 1.00 78.00 81 VAL A C 1
ATOM 652 O O . VAL A 1 81 ? -11.570 1.236 1.519 1.00 78.00 81 VAL A O 1
ATOM 655 N N . VAL A 1 82 ? -11.562 3.346 2.300 1.00 84.00 82 VAL A N 1
ATOM 656 C CA . VAL A 1 82 ? -10.691 3.878 1.259 1.00 84.00 82 VAL A CA 1
ATOM 657 C C . VAL A 1 82 ? -9.369 4.323 1.869 1.00 84.00 82 VAL A C 1
ATOM 659 O O . VAL A 1 82 ? -9.367 5.240 2.682 1.00 84.00 82 VAL A O 1
ATOM 662 N N . LEU A 1 83 ? -8.270 3.677 1.477 1.00 87.06 83 LEU A N 1
ATOM 663 C CA . LEU A 1 83 ? -6.927 4.025 1.947 1.00 87.06 83 LEU A CA 1
ATOM 664 C C . LEU A 1 83 ? -6.441 5.325 1.321 1.00 87.06 83 LEU A C 1
ATOM 666 O O . LEU A 1 83 ? -6.801 5.653 0.182 1.00 87.06 83 LEU A O 1
ATOM 670 N N . GLU A 1 84 ? -5.547 6.011 2.020 1.00 85.31 84 GLU A N 1
ATOM 671 C CA . GLU A 1 84 ? -4.871 7.170 1.469 1.00 85.31 84 GLU A CA 1
ATOM 672 C C . GLU A 1 84 ? -4.017 6.806 0.248 1.00 85.31 84 GLU A C 1
ATOM 674 O O . GLU A 1 84 ? -3.349 5.769 0.179 1.00 85.31 84 GLU A O 1
ATOM 679 N N . SER A 1 85 ? -4.000 7.707 -0.732 1.00 82.69 85 SER A N 1
ATOM 680 C CA . SER A 1 85 ? -3.176 7.547 -1.926 1.00 82.69 85 SER A CA 1
ATOM 681 C C . SER A 1 85 ? -1.685 7.589 -1.573 1.00 82.69 85 SER A C 1
ATOM 683 O O . SER A 1 85 ? -1.197 8.517 -0.917 1.00 82.69 85 SER A O 1
ATOM 685 N N . ARG A 1 86 ? -0.949 6.583 -2.056 1.00 86.38 86 ARG A N 1
ATOM 686 C CA . ARG A 1 86 ? 0.505 6.426 -1.906 1.00 86.38 86 ARG A CA 1
ATOM 687 C C . ARG A 1 86 ? 1.125 6.020 -3.232 1.00 86.38 86 ARG A C 1
ATOM 689 O O . ARG A 1 86 ? 0.486 5.333 -4.025 1.00 86.38 86 ARG A O 1
ATOM 696 N N . VAL A 1 87 ? 2.370 6.420 -3.476 1.00 90.50 87 VAL A N 1
ATOM 697 C CA . VAL A 1 87 ? 3.120 5.976 -4.659 1.00 90.50 87 VAL A CA 1
ATOM 698 C C . VAL A 1 87 ? 3.533 4.514 -4.478 1.00 90.50 87 VAL A C 1
ATOM 700 O O . VAL A 1 87 ? 4.302 4.196 -3.576 1.00 90.50 87 VAL A O 1
ATOM 703 N N . SER A 1 88 ? 3.077 3.631 -5.367 1.00 92.44 88 SER A N 1
ATOM 704 C CA . SER A 1 88 ? 3.508 2.230 -5.369 1.00 92.44 88 SER A CA 1
ATOM 705 C C . SER A 1 88 ? 4.974 2.104 -5.794 1.00 92.44 88 SER A C 1
ATOM 707 O O . SER A 1 88 ? 5.413 2.725 -6.775 1.00 92.44 88 SER A O 1
ATOM 709 N N . GLN A 1 89 ? 5.705 1.239 -5.092 1.00 94.19 89 GLN A N 1
ATOM 710 C CA . GLN A 1 89 ? 7.063 0.805 -5.428 1.00 94.19 89 GLN A CA 1
ATOM 711 C C . GLN A 1 89 ? 7.078 -0.550 -6.142 1.00 94.19 89 GLN A C 1
ATOM 713 O O . GLN A 1 89 ? 8.132 -1.149 -6.353 1.00 94.19 89 GLN A O 1
ATOM 718 N N . PHE A 1 90 ? 5.912 -1.061 -6.539 1.00 94.25 90 PHE A N 1
ATOM 719 C CA . PHE A 1 90 ? 5.836 -2.321 -7.253 1.00 94.25 90 PHE A CA 1
ATOM 720 C C . PHE A 1 90 ? 6.461 -2.200 -8.647 1.00 94.25 90 PHE A C 1
ATOM 722 O O . PHE A 1 90 ? 6.070 -1.368 -9.467 1.00 94.25 90 PHE A O 1
ATOM 729 N N . TRP A 1 91 ? 7.430 -3.070 -8.926 1.00 94.25 91 TRP A N 1
ATOM 730 C CA . TRP A 1 91 ? 8.302 -2.984 -10.100 1.00 94.25 91 TRP A CA 1
ATOM 731 C C . TRP A 1 91 ? 7.682 -3.526 -11.391 1.00 94.25 91 TRP A C 1
ATOM 733 O O . TRP A 1 91 ? 8.248 -3.357 -12.474 1.00 94.25 91 TRP A O 1
ATOM 743 N N . ARG A 1 92 ? 6.532 -4.205 -11.315 1.00 92.06 92 ARG A N 1
ATOM 744 C CA . ARG A 1 92 ? 5.861 -4.730 -12.510 1.00 92.06 92 ARG A CA 1
ATOM 745 C C . ARG A 1 92 ? 4.995 -3.649 -13.134 1.00 92.06 92 ARG A C 1
ATOM 747 O O . ARG A 1 92 ? 4.083 -3.124 -12.499 1.00 92.06 92 ARG A O 1
ATOM 754 N N . HIS A 1 93 ? 5.258 -3.353 -14.402 1.00 90.44 93 HIS A N 1
ATOM 755 C CA . HIS A 1 93 ? 4.466 -2.387 -15.146 1.00 90.44 93 HIS A CA 1
ATOM 756 C C . HIS A 1 93 ? 3.014 -2.859 -15.304 1.00 90.44 93 HIS A C 1
ATOM 758 O O . HIS A 1 93 ? 2.747 -4.008 -15.653 1.00 90.44 93 HIS A O 1
ATOM 764 N N . GLN A 1 94 ? 2.084 -1.935 -15.074 1.00 86.06 94 GLN A N 1
ATOM 765 C CA . GLN A 1 94 ? 0.649 -2.129 -15.234 1.00 86.06 94 GLN A CA 1
ATOM 766 C C . GLN A 1 94 ? 0.146 -1.091 -16.241 1.00 86.06 94 GLN A C 1
ATOM 768 O O . GLN A 1 94 ? 0.150 0.112 -15.958 1.00 86.06 94 GLN A O 1
ATOM 773 N N . LYS A 1 95 ? -0.242 -1.551 -17.435 1.00 85.25 95 LYS A N 1
ATOM 774 C CA . LYS A 1 95 ? -0.671 -0.671 -18.533 1.00 85.25 95 LYS A CA 1
ATOM 775 C C . LYS A 1 95 ? -1.888 0.152 -18.120 1.00 85.25 95 LYS A C 1
ATOM 777 O O . LYS A 1 95 ? -2.794 -0.377 -17.486 1.00 85.25 95 LYS A O 1
ATOM 782 N N . ASN A 1 96 ? -1.916 1.419 -18.533 1.00 85.19 96 ASN A N 1
ATOM 783 C CA . ASN A 1 96 ? -3.047 2.335 -18.328 1.00 85.19 96 ASN A CA 1
ATOM 784 C C . ASN A 1 96 ? -3.492 2.466 -16.861 1.00 85.19 96 ASN A C 1
ATOM 786 O O . ASN A 1 96 ? -4.665 2.706 -16.587 1.00 85.19 96 ASN A O 1
ATOM 790 N N . SER A 1 97 ? -2.557 2.299 -15.925 1.00 86.88 97 SER A N 1
ATOM 791 C CA . SER A 1 97 ? -2.800 2.516 -14.504 1.00 86.88 97 SER A CA 1
ATOM 792 C C . SER A 1 97 ? -1.913 3.645 -13.983 1.00 86.88 97 SER A C 1
ATOM 794 O O . SER A 1 97 ? -0.761 3.764 -14.420 1.00 86.88 97 SER A O 1
ATOM 796 N N . PRO A 1 98 ? -2.415 4.471 -13.059 1.00 90.38 98 PRO A N 1
ATOM 797 C CA . PRO A 1 98 ? -1.594 5.462 -12.389 1.00 90.38 98 PRO A CA 1
ATOM 798 C C . PRO A 1 98 ? -0.612 4.807 -11.408 1.00 90.38 98 PRO A C 1
ATOM 800 O O . PRO A 1 98 ? -0.753 3.646 -11.021 1.00 90.38 98 PRO A O 1
ATOM 803 N N . ARG A 1 99 ? 0.412 5.554 -10.986 1.00 90.56 99 ARG A N 1
ATOM 804 C CA . ARG A 1 99 ? 1.465 5.031 -10.097 1.00 90.56 99 ARG A CA 1
ATOM 805 C C . ARG A 1 99 ? 0.995 4.834 -8.649 1.00 90.56 99 ARG A C 1
ATOM 807 O O . ARG A 1 99 ? 1.657 4.124 -7.901 1.00 90.56 99 ARG A O 1
ATOM 814 N N . TRP A 1 100 ? -0.151 5.397 -8.264 1.00 89.75 100 TRP A N 1
ATOM 815 C CA . TRP A 1 100 ? -0.741 5.199 -6.932 1.00 89.75 100 TRP A CA 1
ATOM 816 C C . TRP A 1 100 ? -1.614 3.947 -6.799 1.00 89.75 100 TRP A C 1
ATOM 818 O O . TRP A 1 100 ? -2.266 3.722 -5.784 1.00 89.75 100 TRP A O 1
ATOM 828 N N . TYR A 1 101 ? -1.636 3.113 -7.833 1.00 90.31 101 TYR A N 1
ATOM 829 C CA . TYR A 1 101 ? -2.260 1.800 -7.792 1.00 90.31 101 TYR A CA 1
ATOM 830 C C . TYR A 1 101 ? -1.318 0.812 -7.098 1.00 90.31 101 TYR A C 1
ATOM 832 O O . TYR A 1 101 ? -0.363 0.319 -7.706 1.00 90.31 101 TYR A O 1
ATOM 840 N N . LEU A 1 102 ? -1.595 0.574 -5.814 1.00 92.44 102 LEU A N 1
ATOM 841 C CA . LEU A 1 102 ? -0.835 -0.292 -4.912 1.00 92.44 102 LEU A CA 1
ATOM 842 C C . LEU A 1 102 ? -0.900 -1.773 -5.316 1.00 92.44 102 LEU A C 1
ATOM 844 O O . LEU A 1 102 ? -1.917 -2.267 -5.802 1.00 92.44 102 LEU A O 1
ATOM 848 N N . ALA A 1 103 ? 0.180 -2.512 -5.085 1.00 93.56 103 ALA A N 1
ATOM 849 C CA . ALA A 1 103 ? 0.124 -3.967 -5.034 1.00 93.56 103 ALA A CA 1
ATOM 850 C C . ALA A 1 103 ? -0.645 -4.426 -3.785 1.00 93.56 103 ALA A C 1
ATOM 852 O O . ALA A 1 103 ? -0.691 -3.721 -2.778 1.00 93.56 103 ALA A O 1
ATOM 853 N N . THR A 1 104 ? -1.193 -5.643 -3.808 1.00 93.81 104 THR A N 1
ATOM 854 C CA . THR A 1 104 ? -1.978 -6.190 -2.688 1.00 93.81 104 THR A CA 1
ATOM 855 C C . THR A 1 104 ? -1.218 -6.128 -1.359 1.00 93.81 104 THR A C 1
ATOM 857 O O . THR A 1 104 ? -1.779 -5.706 -0.355 1.00 93.81 104 THR A O 1
ATOM 860 N N . VAL A 1 105 ? 0.079 -6.460 -1.345 1.00 95.69 105 VAL A N 1
ATOM 861 C CA . VAL A 1 105 ? 0.904 -6.386 -0.122 1.00 95.69 105 VAL A CA 1
ATOM 862 C C . VAL A 1 105 ? 1.107 -4.951 0.378 1.00 95.69 105 VAL A C 1
ATOM 864 O O . VAL A 1 105 ? 1.111 -4.721 1.583 1.00 95.69 105 VAL A O 1
ATOM 867 N N . GLU A 1 106 ? 1.215 -3.979 -0.531 1.00 94.50 106 GLU A N 1
ATOM 868 C CA . GLU A 1 106 ? 1.311 -2.559 -0.180 1.00 94.50 106 GLU A CA 1
ATOM 869 C C . GLU A 1 106 ? -0.020 -2.061 0.401 1.00 94.50 106 GLU A C 1
ATOM 871 O O . GLU A 1 106 ? -0.016 -1.325 1.380 1.00 94.50 106 GLU A O 1
ATOM 876 N N . ALA A 1 107 ? -1.156 -2.513 -0.142 1.00 93.69 107 ALA A N 1
ATOM 877 C CA . ALA A 1 107 ? -2.483 -2.202 0.386 1.00 93.69 107 ALA A CA 1
ATOM 878 C C . ALA A 1 107 ? -2.717 -2.801 1.785 1.00 93.69 107 ALA A C 1
ATOM 880 O O . ALA A 1 107 ? -3.273 -2.129 2.652 1.00 93.69 107 ALA A O 1
ATOM 881 N N . VAL A 1 108 ? -2.273 -4.042 2.028 1.00 94.81 108 VAL A N 1
ATOM 882 C CA . VAL A 1 108 ? -2.335 -4.664 3.364 1.00 94.81 108 VAL A CA 1
ATOM 883 C C . VAL A 1 108 ? -1.480 -3.878 4.352 1.00 94.81 108 VAL A C 1
ATOM 885 O O . VAL A 1 108 ? -1.957 -3.527 5.428 1.00 94.81 108 VAL A O 1
ATOM 888 N N . TYR A 1 109 ? -0.235 -3.573 3.981 1.00 94.44 109 TYR A N 1
ATOM 889 C CA . TYR A 1 109 ? 0.667 -2.778 4.809 1.00 94.44 109 TYR A CA 1
ATOM 890 C C . TYR A 1 109 ? 0.065 -1.405 5.139 1.00 94.44 109 TYR A C 1
ATOM 892 O O . TYR A 1 109 ? 0.006 -1.024 6.305 1.00 94.44 109 TYR A O 1
ATOM 900 N N . GLN A 1 110 ? -0.455 -0.700 4.132 1.00 91.56 110 GLN A N 1
ATOM 901 C CA . GLN A 1 110 ? -1.038 0.628 4.301 1.00 91.56 110 GLN A CA 1
ATOM 902 C C . GLN A 1 110 ? -2.280 0.606 5.208 1.00 91.56 110 GLN A C 1
ATOM 904 O O . GLN A 1 110 ? -2.401 1.479 6.061 1.00 91.56 110 GLN A O 1
ATOM 909 N N . LEU A 1 111 ? -3.148 -0.415 5.111 1.00 92.44 111 LEU A N 1
ATOM 910 C CA . LEU A 1 111 ? -4.259 -0.584 6.058 1.00 92.44 111 LEU A CA 1
ATOM 911 C C . LEU A 1 111 ? -3.755 -0.695 7.499 1.00 92.44 111 LEU A C 1
ATOM 913 O O . LEU A 1 111 ? -4.319 -0.063 8.385 1.00 92.44 111 LEU A O 1
ATOM 917 N N . LEU A 1 112 ? -2.741 -1.529 7.749 1.00 92.00 112 LEU A N 1
ATOM 918 C CA . LEU A 1 112 ? -2.240 -1.758 9.106 1.00 92.00 112 LEU A CA 1
ATOM 919 C C . LEU A 1 112 ? -1.637 -0.484 9.702 1.00 92.00 112 LEU A C 1
ATOM 921 O O . LEU A 1 112 ? -1.881 -0.189 10.869 1.00 92.00 112 LEU A O 1
ATOM 925 N N . VAL A 1 113 ? -0.902 0.285 8.895 1.00 90.19 113 VAL A N 1
ATOM 926 C CA . VAL A 1 113 ? -0.355 1.585 9.303 1.00 90.19 113 VAL A CA 1
ATOM 927 C C . VAL A 1 113 ? -1.477 2.578 9.606 1.00 90.19 113 VAL A C 1
ATOM 929 O O . VAL A 1 113 ? -1.484 3.153 10.689 1.00 90.19 113 VAL A O 1
ATOM 932 N N . GLU A 1 114 ? -2.452 2.747 8.707 1.00 89.44 114 GLU A N 1
ATOM 933 C CA . GLU A 1 114 ? -3.578 3.670 8.924 1.00 89.44 114 GLU A CA 1
ATOM 934 C C . GLU A 1 114 ? -4.426 3.275 10.136 1.00 89.44 114 GLU A C 1
ATOM 936 O O . GLU A 1 114 ? -4.821 4.138 10.917 1.00 89.44 114 GLU A O 1
ATOM 941 N N . LEU A 1 115 ? -4.667 1.975 10.334 1.00 89.44 115 LEU A N 1
ATOM 942 C CA . LEU A 1 115 ? -5.393 1.470 11.494 1.00 89.44 115 LEU A CA 1
ATOM 943 C C . LEU A 1 115 ? -4.630 1.765 12.788 1.00 89.44 115 LEU A C 1
ATOM 945 O O . LEU A 1 115 ? -5.228 2.277 13.726 1.00 89.44 115 LEU A O 1
ATOM 949 N N . HIS A 1 116 ? -3.323 1.492 12.819 1.00 89.00 116 HIS A N 1
ATOM 950 C CA . HIS A 1 116 ? -2.469 1.781 13.969 1.00 89.00 116 HIS A CA 1
ATOM 951 C C . HIS A 1 116 ? -2.475 3.271 14.312 1.00 89.00 116 HIS A C 1
ATOM 953 O O . HIS A 1 116 ? -2.734 3.633 15.455 1.00 89.00 116 HIS A O 1
ATOM 959 N N . THR A 1 117 ? -2.271 4.138 13.318 1.00 87.50 117 THR A N 1
ATOM 960 C CA . THR A 1 117 ? -2.318 5.593 13.506 1.00 87.50 117 THR A CA 1
ATOM 961 C C . THR A 1 117 ? -3.693 6.070 13.980 1.00 87.50 117 THR A C 1
ATOM 963 O O . THR A 1 117 ? -3.774 6.982 14.796 1.00 87.50 117 THR A O 1
ATOM 966 N N . ALA A 1 118 ? -4.783 5.458 13.510 1.00 85.25 118 ALA A N 1
ATOM 967 C CA . ALA A 1 118 ? -6.133 5.830 13.925 1.00 85.25 118 ALA A CA 1
ATOM 968 C C . ALA A 1 118 ? -6.484 5.378 15.353 1.00 85.25 118 ALA A C 1
ATOM 970 O O . ALA A 1 118 ? -7.332 5.998 15.998 1.00 85.25 118 ALA A O 1
ATOM 971 N N . THR A 1 119 ? -5.886 4.289 15.847 1.00 85.31 119 THR A N 1
ATOM 972 C CA . THR A 1 119 ? -6.249 3.700 17.147 1.00 85.31 119 THR A CA 1
ATOM 973 C C . THR A 1 119 ? -5.297 4.067 18.273 1.00 85.31 119 THR A C 1
ATOM 975 O O . THR A 1 119 ? -5.723 4.121 19.429 1.00 85.31 119 THR A O 1
ATOM 978 N N . THR A 1 120 ? -4.035 4.345 17.959 1.00 82.06 120 THR A N 1
ATOM 979 C CA . THR A 1 120 ? -3.014 4.645 18.958 1.00 82.06 120 THR A CA 1
ATOM 980 C C . THR A 1 120 ? -2.844 6.155 19.063 1.00 82.06 120 THR A C 1
ATOM 982 O O . THR A 1 120 ? -2.249 6.786 18.197 1.00 82.06 120 THR A O 1
ATOM 985 N N . LYS A 1 121 ? -3.430 6.755 20.108 1.00 69.62 121 LYS A N 1
ATOM 986 C CA . LYS A 1 121 ? -3.583 8.217 20.219 1.00 69.62 121 LYS A CA 1
ATOM 987 C C . LYS A 1 121 ? -2.267 8.991 20.342 1.00 69.62 121 LYS A C 1
ATOM 989 O O . LYS A 1 121 ? -2.257 10.158 19.976 1.00 69.62 121 LYS A O 1
ATOM 994 N N . ASP A 1 122 ? -1.188 8.352 20.795 1.00 66.94 122 ASP A N 1
ATOM 995 C CA . ASP A 1 122 ? 0.079 9.033 21.101 1.00 66.94 122 ASP A CA 1
ATOM 996 C C . ASP A 1 122 ? 1.332 8.213 20.732 1.00 66.94 122 ASP A C 1
ATOM 998 O O . ASP A 1 122 ? 2.450 8.621 21.044 1.00 66.94 122 ASP A O 1
ATOM 1002 N N . GLU A 1 123 ? 1.181 7.063 20.062 1.00 81.25 123 GLU A N 1
ATOM 1003 C CA . GLU A 1 123 ? 2.333 6.304 19.560 1.00 81.25 123 GLU A CA 1
ATOM 1004 C C . GLU A 1 123 ? 2.452 6.482 18.051 1.00 81.25 123 GLU A C 1
ATOM 1006 O O . GLU A 1 123 ? 1.582 6.083 17.274 1.00 81.25 123 GLU A O 1
ATOM 1011 N N . GLU A 1 124 ? 3.562 7.076 17.626 1.00 85.69 124 GLU A N 1
ATOM 1012 C CA . GLU A 1 124 ? 3.907 7.131 16.214 1.00 85.69 124 GLU A CA 1
ATOM 1013 C C . GLU A 1 124 ? 4.187 5.725 15.666 1.00 85.69 124 GLU A C 1
ATOM 1015 O O . GLU A 1 124 ? 4.732 4.850 16.345 1.00 85.69 124 GLU A O 1
ATOM 1020 N N . TYR A 1 125 ? 3.879 5.516 14.386 1.00 86.62 125 TYR A N 1
ATOM 1021 C CA . TYR A 1 125 ? 4.256 4.289 13.696 1.00 86.62 125 TYR A CA 1
ATOM 1022 C C . TYR A 1 125 ? 5.791 4.175 13.596 1.00 86.62 125 TYR A C 1
ATOM 1024 O O . TYR A 1 125 ? 6.449 4.947 12.898 1.00 86.62 125 TYR A O 1
ATOM 1032 N N . GLN A 1 126 ? 6.365 3.170 14.257 1.00 89.56 126 GLN A N 1
ATOM 1033 C CA . GLN A 1 126 ? 7.806 2.906 14.338 1.00 89.56 126 GLN A CA 1
ATOM 1034 C C . GLN A 1 126 ? 8.251 1.690 13.513 1.00 89.56 126 GLN A C 1
ATOM 1036 O O . GLN A 1 126 ? 9.397 1.245 13.626 1.00 89.56 126 GLN A O 1
ATOM 1041 N N . GLY A 1 127 ? 7.397 1.171 12.629 1.00 89.88 127 GLY A N 1
ATOM 1042 C CA . GLY A 1 127 ? 7.725 0.020 11.780 1.00 89.88 127 GLY A CA 1
ATOM 1043 C C . GLY A 1 127 ? 7.191 -1.310 12.273 1.00 89.88 127 GLY A C 1
ATOM 1044 O O . GLY A 1 127 ? 7.733 -2.354 11.916 1.00 89.88 127 GLY A O 1
ATOM 1045 N N . GLN A 1 128 ? 6.152 -1.285 13.104 1.00 92.19 128 GLN A N 1
ATOM 1046 C CA . GLN A 1 128 ? 5.553 -2.463 13.725 1.00 92.19 128 GLN A CA 1
ATOM 1047 C C . GLN A 1 128 ? 5.143 -3.533 12.694 1.00 92.19 128 GLN A C 1
ATOM 1049 O O . GLN A 1 128 ? 5.062 -4.708 13.047 1.00 92.19 128 GLN A O 1
ATOM 1054 N N . TYR A 1 129 ? 4.929 -3.146 11.429 1.00 93.50 129 TYR A N 1
ATOM 1055 C CA . TYR A 1 129 ? 4.505 -4.032 10.341 1.00 93.50 129 TYR A CA 1
ATOM 1056 C C . TYR A 1 129 ? 5.494 -4.083 9.164 1.00 93.50 129 TYR A C 1
ATOM 1058 O O . TYR A 1 129 ? 5.181 -4.685 8.136 1.00 93.50 129 TYR A O 1
ATOM 1066 N N . ASP A 1 130 ? 6.687 -3.485 9.281 1.00 92.56 130 ASP A N 1
ATOM 1067 C CA . ASP A 1 130 ? 7.660 -3.400 8.176 1.00 92.56 130 ASP A CA 1
ATOM 1068 C C . ASP A 1 130 ? 8.080 -4.795 7.681 1.00 92.56 130 ASP A C 1
ATOM 1070 O O . ASP A 1 130 ? 8.271 -5.017 6.485 1.00 92.56 130 ASP A O 1
ATOM 1074 N N . ASN A 1 131 ? 8.133 -5.781 8.581 1.00 93.12 131 ASN A N 1
ATOM 1075 C CA . ASN A 1 131 ? 8.457 -7.170 8.257 1.00 93.12 131 ASN A CA 1
ATOM 1076 C C . ASN A 1 131 ? 7.483 -7.819 7.254 1.00 93.12 131 ASN A C 1
ATOM 1078 O O . ASN A 1 131 ? 7.889 -8.744 6.548 1.00 93.12 131 ASN A O 1
ATOM 1082 N N . LEU A 1 132 ? 6.240 -7.330 7.136 1.00 95.12 132 LEU A N 1
ATOM 1083 C CA . LEU A 1 132 ? 5.293 -7.772 6.104 1.00 95.12 132 LEU A CA 1
ATOM 1084 C C . LEU A 1 132 ? 5.854 -7.543 4.692 1.00 95.12 132 LEU A C 1
ATOM 1086 O O . LEU A 1 132 ? 5.594 -8.321 3.773 1.00 95.12 132 LEU A 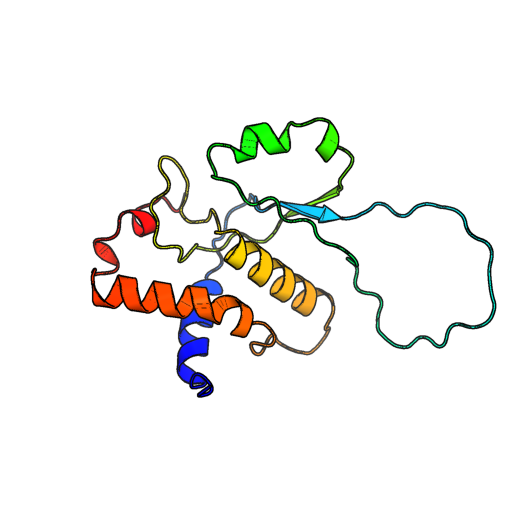O 1
ATOM 1090 N N . LEU A 1 133 ? 6.676 -6.505 4.529 1.00 94.75 133 LEU A N 1
ATOM 1091 C CA . LEU A 1 133 ? 7.309 -6.150 3.267 1.00 94.75 133 LEU A CA 1
ATOM 1092 C C . LEU A 1 133 ? 8.624 -6.901 3.027 1.00 94.75 133 LEU A C 1
ATOM 1094 O O . LEU A 1 133 ? 9.297 -6.593 2.054 1.00 94.75 133 LEU A O 1
ATOM 1098 N N . PHE A 1 134 ? 9.013 -7.896 3.833 1.00 93.38 134 PHE A N 1
ATOM 1099 C CA . PHE A 1 134 ? 10.299 -8.595 3.673 1.00 93.38 134 PHE A CA 1
ATOM 1100 C C . PHE A 1 134 ? 10.526 -9.156 2.266 1.00 93.38 134 PHE A C 1
ATOM 1102 O O . PHE A 1 134 ? 11.528 -8.842 1.622 1.00 93.38 134 PHE A O 1
ATOM 1109 N N . LEU A 1 135 ? 9.586 -9.959 1.759 1.00 94.75 135 LEU A N 1
ATOM 1110 C CA . LEU A 1 135 ? 9.724 -10.539 0.422 1.00 94.75 135 LEU A CA 1
ATOM 1111 C C . LEU A 1 135 ? 9.625 -9.462 -0.665 1.00 94.75 135 LEU A C 1
ATOM 1113 O O . LEU A 1 135 ? 10.345 -9.515 -1.660 1.00 94.75 135 LEU A O 1
ATOM 1117 N N . PHE A 1 136 ? 8.760 -8.468 -0.461 1.00 95.12 136 PHE A N 1
ATOM 1118 C CA . PHE A 1 136 ? 8.629 -7.334 -1.368 1.00 95.12 136 PHE A CA 1
ATOM 1119 C C . PHE A 1 136 ? 9.946 -6.558 -1.473 1.00 95.12 136 PHE A C 1
ATOM 1121 O O . PHE A 1 136 ? 10.418 -6.320 -2.579 1.00 95.12 136 PHE A O 1
ATOM 1128 N N . HIS A 1 137 ? 10.568 -6.236 -0.337 1.00 94.12 137 HIS A N 1
ATOM 1129 C CA . HIS A 1 137 ? 11.859 -5.567 -0.241 1.00 94.12 137 HIS A CA 1
ATOM 1130 C C . HIS A 1 137 ? 12.948 -6.371 -0.940 1.00 94.12 137 HIS A C 1
ATOM 1132 O O . HIS A 1 137 ? 13.669 -5.830 -1.770 1.00 94.12 137 HIS A O 1
ATOM 1138 N N . TYR A 1 138 ? 13.046 -7.667 -0.638 1.00 94.69 138 TYR A N 1
ATOM 1139 C CA . TYR A 1 138 ? 14.038 -8.539 -1.255 1.00 94.69 138 TYR A CA 1
ATOM 1140 C C . TYR A 1 138 ? 13.936 -8.508 -2.785 1.00 94.69 138 TYR A C 1
ATOM 1142 O O . TYR A 1 138 ? 14.930 -8.288 -3.476 1.00 94.69 138 TYR A O 1
ATOM 1150 N N . MET A 1 139 ? 12.723 -8.675 -3.316 1.00 96.38 139 MET A N 1
ATOM 1151 C CA . MET A 1 139 ? 12.484 -8.657 -4.757 1.00 96.38 139 MET A CA 1
ATOM 1152 C C . MET A 1 139 ? 12.707 -7.272 -5.365 1.00 96.38 139 MET A C 1
ATOM 1154 O O . MET A 1 139 ? 13.302 -7.171 -6.435 1.00 96.38 139 MET A O 1
ATOM 1158 N N . TYR A 1 140 ? 12.275 -6.213 -4.679 1.00 95.06 140 TYR A N 1
ATOM 1159 C CA . TYR A 1 140 ? 12.538 -4.836 -5.073 1.00 95.06 140 TYR A CA 1
ATOM 1160 C C . TYR A 1 140 ? 14.046 -4.616 -5.224 1.00 95.06 140 TYR A C 1
ATOM 1162 O O . TYR A 1 140 ? 14.490 -4.225 -6.299 1.00 95.06 140 TYR A O 1
ATOM 1170 N N . SER A 1 141 ? 14.842 -4.948 -4.207 1.00 94.25 141 SER A N 1
ATOM 1171 C CA . SER A 1 141 ? 16.300 -4.808 -4.239 1.00 94.25 141 SER A CA 1
ATOM 1172 C C . SER A 1 141 ? 16.912 -5.590 -5.401 1.00 94.25 141 SER A C 1
ATOM 1174 O O . SER A 1 141 ? 17.652 -5.018 -6.194 1.00 94.25 141 SER A O 1
ATOM 1176 N N . LYS A 1 142 ? 16.504 -6.850 -5.611 1.00 95.94 142 LYS A N 1
ATOM 1177 C CA . LYS A 1 142 ? 16.992 -7.658 -6.743 1.00 95.94 142 LYS A CA 1
ATOM 1178 C C . LYS A 1 142 ? 16.685 -7.063 -8.109 1.00 95.94 142 LYS 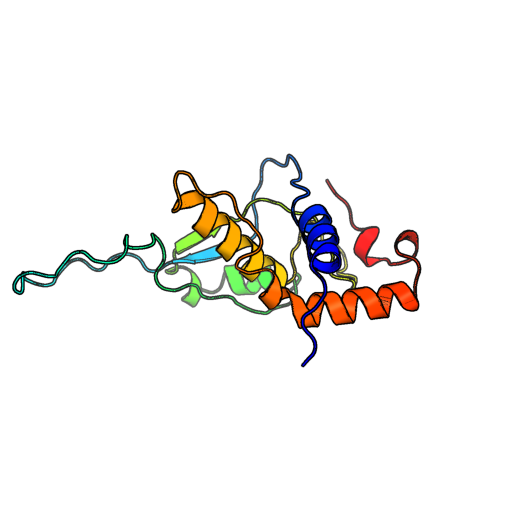A C 1
ATOM 1180 O O . LYS A 1 142 ? 17.494 -7.180 -9.021 1.00 95.94 142 LYS A O 1
ATOM 1185 N N . ILE A 1 143 ? 15.530 -6.433 -8.269 1.00 96.00 143 ILE A N 1
ATOM 1186 C CA . ILE A 1 143 ? 15.179 -5.772 -9.525 1.00 96.00 143 ILE A CA 1
ATOM 1187 C C . ILE A 1 143 ? 16.029 -4.517 -9.738 1.00 96.00 143 ILE A C 1
ATOM 1189 O O . ILE A 1 143 ? 16.436 -4.266 -10.867 1.00 96.00 143 ILE A O 1
ATOM 1193 N N . HIS A 1 144 ? 16.347 -3.769 -8.681 1.00 93.62 144 HIS A N 1
ATOM 1194 C CA . HIS A 1 144 ? 17.171 -2.560 -8.793 1.00 93.62 144 HIS A CA 1
ATOM 1195 C C . HIS A 1 144 ? 18.675 -2.845 -8.877 1.00 93.62 144 HIS A C 1
ATOM 1197 O O . HIS A 1 144 ? 19.419 -2.000 -9.364 1.00 93.62 144 HIS A O 1
ATOM 1203 N N . ASP A 1 145 ? 19.115 -4.047 -8.493 1.00 95.62 145 ASP A N 1
ATOM 1204 C CA . ASP A 1 145 ? 20.456 -4.549 -8.818 1.00 95.62 145 ASP A CA 1
ATOM 1205 C C . ASP A 1 145 ? 20.611 -4.777 -10.337 1.00 95.62 145 ASP A C 1
ATOM 1207 O O . ASP A 1 145 ? 21.699 -4.630 -10.890 1.00 95.62 145 ASP A O 1
ATOM 1211 N N . LEU A 1 146 ? 19.521 -5.159 -11.017 1.00 95.38 146 LEU A N 1
ATOM 1212 C CA . LEU A 1 146 ? 19.515 -5.520 -12.440 1.00 95.38 146 LEU A CA 1
ATOM 1213 C C . LEU A 1 146 ? 19.151 -4.356 -13.367 1.00 95.38 146 LEU A C 1
ATOM 1215 O O . LEU A 1 146 ? 19.595 -4.317 -14.514 1.00 95.38 146 LEU A O 1
ATOM 1219 N N . TYR A 1 147 ? 18.318 -3.431 -12.896 1.00 95.25 147 TYR A N 1
ATOM 1220 C CA . TYR A 1 147 ? 17.763 -2.344 -13.693 1.00 95.25 147 TYR A CA 1
ATOM 1221 C C . TYR A 1 147 ? 17.831 -1.032 -12.924 1.00 95.25 147 TYR A C 1
ATOM 1223 O O . TYR A 1 147 ? 17.495 -0.972 -11.742 1.00 95.25 147 TYR A O 1
ATOM 1231 N N . LYS A 1 148 ? 18.177 0.056 -13.614 1.00 92.81 148 LYS A N 1
ATOM 1232 C CA . LYS A 1 148 ? 18.081 1.390 -13.021 1.00 92.81 148 LYS A CA 1
ATOM 1233 C C . LYS A 1 148 ? 16.618 1.748 -12.779 1.00 92.81 148 LYS A C 1
ATOM 1235 O O . LYS A 1 148 ? 15.747 1.425 -13.592 1.00 92.81 148 LYS A O 1
ATOM 1240 N N . HIS A 1 149 ? 16.350 2.439 -11.673 1.00 90.94 149 HIS A N 1
ATOM 1241 C CA . HIS A 1 149 ? 14.990 2.825 -11.296 1.00 90.94 149 HIS A CA 1
ATOM 1242 C C . HIS A 1 149 ? 14.323 3.632 -12.420 1.00 90.94 149 HIS A C 1
ATOM 1244 O O . HIS A 1 149 ? 13.220 3.318 -12.852 1.00 90.94 149 HIS A O 1
ATOM 1250 N N . GLU A 1 150 ? 15.016 4.621 -12.975 1.00 90.75 150 GLU A N 1
ATOM 1251 C CA . GLU A 1 150 ? 14.509 5.473 -14.051 1.00 90.75 150 GLU A CA 1
ATOM 1252 C C . GLU A 1 150 ? 14.209 4.733 -15.363 1.00 90.75 150 GLU A C 1
ATOM 1254 O O . GLU A 1 150 ? 13.435 5.234 -16.179 1.00 90.75 150 GLU A O 1
ATOM 1259 N N . ASP A 1 151 ? 14.757 3.536 -15.574 1.00 94.31 151 ASP A N 1
ATOM 1260 C CA . ASP A 1 151 ? 14.534 2.769 -16.798 1.00 94.31 151 ASP A CA 1
ATOM 1261 C C . ASP A 1 151 ? 13.245 1.941 -16.736 1.00 94.31 151 ASP A C 1
ATOM 1263 O O . ASP A 1 151 ? 12.597 1.712 -17.767 1.00 94.31 151 ASP A O 1
ATOM 1267 N N . LEU A 1 152 ? 12.806 1.570 -15.531 1.00 94.56 152 LEU A N 1
ATOM 1268 C CA . LEU A 1 152 ? 11.655 0.702 -15.312 1.00 94.56 152 LEU A CA 1
ATOM 1269 C C . LEU A 1 152 ? 10.331 1.401 -15.653 1.00 94.56 152 LEU A C 1
ATOM 1271 O O . LEU A 1 152 ? 9.928 2.405 -15.062 1.00 94.56 152 LEU A O 1
ATOM 1275 N N . GLN A 1 153 ? 9.575 0.794 -16.573 1.00 94.00 153 GLN A N 1
ATOM 1276 C CA . GLN A 1 153 ? 8.261 1.291 -17.006 1.00 94.00 153 GLN A CA 1
ATOM 1277 C C . GLN A 1 153 ? 7.240 1.408 -15.865 1.00 94.00 153 GLN A C 1
ATOM 1279 O O . GLN A 1 153 ? 6.274 2.163 -15.974 1.00 94.00 153 GLN A O 1
ATOM 1284 N N . ALA A 1 154 ? 7.414 0.663 -14.771 1.00 92.31 154 ALA A N 1
ATOM 1285 C CA . ALA A 1 154 ? 6.534 0.747 -13.609 1.00 92.31 154 ALA A CA 1
ATOM 1286 C C . ALA A 1 154 ? 6.549 2.136 -12.952 1.00 92.31 154 ALA A C 1
ATOM 1288 O O . ALA A 1 154 ? 5.506 2.597 -12.482 1.00 92.31 154 ALA A O 1
ATOM 1289 N N . TYR A 1 155 ? 7.693 2.825 -12.988 1.00 93.06 155 TYR A N 1
ATOM 1290 C CA . TYR A 1 155 ? 7.891 4.126 -12.345 1.00 93.06 155 TYR A CA 1
ATOM 1291 C C . TYR A 1 155 ? 7.658 5.315 -13.278 1.00 93.06 155 TYR A C 1
ATOM 1293 O O . TYR A 1 155 ? 7.562 6.448 -12.814 1.00 93.06 155 TYR A O 1
ATOM 1301 N N . LYS A 1 156 ? 7.473 5.044 -14.575 1.00 92.56 156 LYS A N 1
ATOM 1302 C CA . LYS A 1 156 ? 7.061 6.019 -15.598 1.00 92.56 156 LYS A CA 1
ATOM 1303 C C . LYS A 1 156 ? 5.538 6.205 -15.676 1.00 92.56 156 LYS A C 1
ATOM 1305 O O . LYS A 1 156 ? 5.057 6.976 -16.501 1.00 92.56 156 LYS A O 1
ATOM 1310 N N . ARG A 1 157 ? 4.766 5.479 -14.853 1.00 90.94 157 ARG A N 1
ATOM 1311 C CA . ARG A 1 157 ? 3.302 5.615 -14.766 1.00 90.94 157 ARG A CA 1
ATOM 1312 C C . ARG A 1 157 ? 2.915 7.010 -14.246 1.00 90.94 157 ARG A C 1
ATOM 1314 O O . ARG A 1 157 ? 3.630 7.543 -13.395 1.00 90.94 157 ARG A O 1
ATOM 1321 N N . PRO A 1 158 ? 1.800 7.594 -14.720 1.00 89.94 158 PRO A N 1
ATOM 1322 C CA . PRO A 1 158 ? 1.414 8.952 -14.355 1.00 89.94 158 PRO A CA 1
ATOM 1323 C C . PRO A 1 158 ? 1.078 9.089 -12.861 1.00 89.94 158 PRO A C 1
ATOM 1325 O O . PRO A 1 158 ? 0.587 8.152 -12.227 1.00 89.94 158 PRO A O 1
ATOM 1328 N N . LEU A 1 159 ? 1.355 10.283 -12.324 1.00 83.69 159 LEU A N 1
ATOM 1329 C CA . LEU A 1 159 ? 1.043 10.725 -10.954 1.00 83.69 159 LEU A CA 1
ATOM 1330 C C . LEU A 1 159 ? -0.144 11.718 -10.894 1.00 83.69 159 LEU A C 1
ATOM 1332 O O . LEU A 1 159 ? -0.461 12.212 -9.816 1.00 83.69 159 LEU A O 1
ATOM 1336 N N . LYS A 1 160 ? -0.829 11.948 -12.026 1.00 66.12 160 LYS A N 1
ATOM 1337 C CA . LYS A 1 160 ? -2.075 12.718 -12.156 1.00 66.12 160 LYS A CA 1
ATOM 1338 C C . LYS A 1 160 ? -3.035 12.039 -13.125 1.00 66.12 160 LYS A C 1
ATOM 1340 O O . LYS A 1 160 ? -2.522 11.373 -14.053 1.00 66.12 160 LYS A O 1
#

pLDDT: mean 77.48, std 19.17, range [33.97, 96.38]

Radius of gyration: 18.52 Å; chains: 1; bounding box: 50×31×52 Å

InterPro domains:
  IPR005636 DTW [PF03942] (47-143)
  IPR005636 DTW [SM01144] (3-148)
  IPR051521 tRNA-uridine aminocarboxypropyltransferase 1/YIPF3 [PTHR15627] (46-156)